Protein AF-A0A6I3U8X2-F1 (afdb_monomer)

Nearest PDB structures (foldseek):
  1tua-assembly1_A  TM=6.684E-01  e=6.904E-03  Aeropyrum pernix
  5wyk-assembly1_P1  TM=8.446E-01  e=7.373E-02  Saccharomyces cerevisiae S288C
  7wts-assembly1_x  TM=7.876E-01  e=9.842E-02  Homo sapiens
  7mqa-assembly1_SW  TM=8.238E-01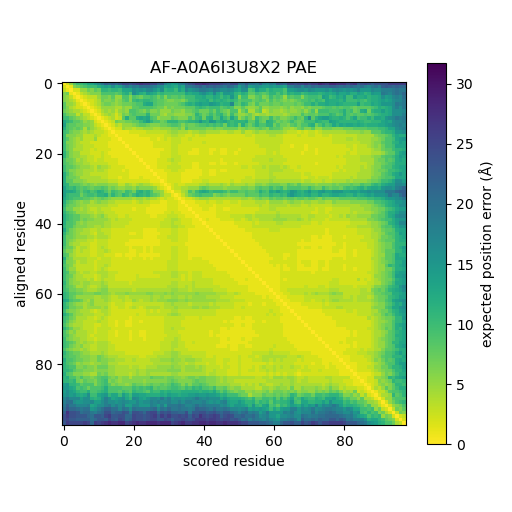  e=1.314E-01  Homo sapiens
  6rxz-assembly1_CP  TM=7.182E-01  e=6.200E-02  Thermochaetoides thermophila

Solvent-accessible surface area (backbone atoms only — not comparable to full-atom values): 5676 Å² total; per-residue (Å²): 137,59,73,60,56,58,52,48,64,26,33,79,93,43,51,47,46,51,51,51,23,68,75,46,62,36,48,74,49,79,48,90,91,45,76,47,71,47,60,53,72,68,38,37,49,46,52,50,51,38,55,52,56,54,47,52,41,44,77,71,73,45,85,67,50,71,69,57,54,54,48,37,52,54,25,40,80,67,78,39,47,81,52,54,61,53,55,56,53,56,50,53,60,56,62,77,73,114

Sequence (98 aa):
SHPDDLFHLFGSNERHLRLMEEELDVVIHARTEIVQVIGEESACEEARQVIQALMVLVNRGMTVGTPDVVTAISMVKNDEIDKFVALYEEEIIKDNTG

Foldseek 3Di:
DQLCLVCLCLDDPSVLVVVLCVLLVWHWDDDSPDIDIGDDPLSSVLSVLLSVLSSVCSVVVHGDDPVLSVVSSVCSVVVNNVVSNVVVVVVVVVVVVD

InterPro domains:
  IPR036612 K Homology domain, type 1 superfamily [SSF54791] (8-55)

pLDDT: mean 84.9, std 13.04, range [43.12, 97.0]

Radius of gyration: 13.4 Å; Cα contacts (8 Å, |Δi|>4): 102; chains: 1; bounding box: 26×27×41 Å

Secondary structure (DSSP, 8-state):
--HHHHHHHH-GGGHHHHHHHHHHT-EEEEETTEEEEES-HHHHHHHHHHHHHHHHHHHTTPPP-HHHHHHHHHHHHTT-HHHHHHHHHHHHHHHTT-

Organism: Streptococcus pneumoniae (NCBI:txid1313)

Mean predicted aligned error: 5.98 Å

Structure (mmCIF, N/CA/C/O backbone):
data_AF-A0A6I3U8X2-F1
#
_entry.id   AF-A0A6I3U8X2-F1
#
loop_
_atom_site.group_PDB
_atom_site.id
_atom_site.type_symbol
_atom_site.label_atom_id
_atom_site.label_alt_id
_atom_site.label_comp_id
_atom_site.label_asym_id
_atom_site.label_entity_id
_atom_site.label_seq_id
_atom_site.pdbx_PDB_ins_code
_atom_site.Cartn_x
_atom_site.Cartn_y
_atom_site.Cartn_z
_atom_site.occupancy
_atom_site.B_iso_or_equiv
_atom_site.auth_seq_id
_atom_site.auth_comp_id
_atom_site.auth_asym_id
_atom_site.auth_atom_id
_atom_site.pdbx_PDB_model_num
ATOM 1 N N . SER A 1 1 ? 0.764 -17.077 -9.978 1.00 51.81 1 SER A N 1
ATOM 2 C CA . SER A 1 1 ? 1.377 -16.473 -8.790 1.00 51.81 1 SER A CA 1
ATOM 3 C C . SER A 1 1 ? 2.771 -17.045 -8.674 1.00 51.81 1 SER A C 1
ATOM 5 O O . SER A 1 1 ? 2.902 -18.223 -8.357 1.00 51.81 1 SER A O 1
ATOM 7 N N . HIS A 1 2 ? 3.786 -16.295 -9.094 1.00 56.97 2 HIS A N 1
ATOM 8 C CA . HIS A 1 2 ? 5.181 -16.690 -8.915 1.00 56.97 2 HIS A CA 1
ATOM 9 C C . HIS A 1 2 ? 5.646 -16.193 -7.534 1.00 56.97 2 HIS A C 1
ATOM 11 O O . HIS A 1 2 ? 5.208 -15.123 -7.112 1.00 56.97 2 HIS A O 1
ATOM 17 N N . PRO A 1 3 ? 6.520 -16.918 -6.813 1.00 60.91 3 PRO A N 1
ATOM 18 C CA . PRO A 1 3 ? 7.038 -16.469 -5.515 1.00 60.91 3 PRO A CA 1
ATOM 19 C C . PRO A 1 3 ? 7.691 -15.076 -5.561 1.00 60.91 3 PRO A C 1
ATOM 21 O O . PRO A 1 3 ? 7.694 -14.360 -4.561 1.00 60.91 3 PRO A O 1
ATOM 24 N N . ASP A 1 4 ? 8.206 -14.687 -6.729 1.00 66.00 4 ASP A N 1
ATOM 25 C CA . ASP A 1 4 ? 8.879 -13.408 -6.955 1.00 66.00 4 ASP A CA 1
ATOM 26 C C . ASP A 1 4 ? 7.909 -12.212 -6.996 1.00 66.00 4 ASP A C 1
ATOM 28 O O . ASP A 1 4 ? 8.296 -11.101 -6.635 1.00 66.00 4 ASP A O 1
ATOM 32 N N . ASP A 1 5 ? 6.631 -12.420 -7.337 1.00 68.44 5 ASP A N 1
ATOM 33 C CA . ASP A 1 5 ? 5.636 -11.339 -7.447 1.00 68.44 5 ASP A CA 1
ATOM 34 C C . ASP A 1 5 ? 5.447 -10.616 -6.098 1.00 68.44 5 ASP A C 1
ATOM 36 O O . ASP A 1 5 ? 5.338 -9.390 -6.032 1.00 68.44 5 ASP A O 1
ATOM 40 N N . LEU A 1 6 ? 5.475 -11.376 -4.995 1.00 69.50 6 LEU A N 1
ATOM 41 C CA . LEU A 1 6 ? 5.386 -10.836 -3.634 1.00 69.50 6 LEU A CA 1
ATOM 42 C C . LEU A 1 6 ? 6.651 -10.059 -3.247 1.00 69.50 6 LEU A C 1
ATOM 44 O O . LEU A 1 6 ? 6.560 -9.031 -2.578 1.00 69.50 6 LEU A O 1
ATOM 48 N N . PHE A 1 7 ? 7.827 -10.507 -3.697 1.00 68.38 7 PHE A N 1
ATOM 49 C CA . PHE A 1 7 ? 9.082 -9.781 -3.487 1.00 68.38 7 PHE A CA 1
ATOM 50 C C . PHE A 1 7 ? 9.073 -8.421 -4.191 1.00 68.38 7 PHE A C 1
ATOM 52 O O . PHE A 1 7 ? 9.501 -7.422 -3.610 1.00 68.38 7 PHE A O 1
ATOM 59 N N . HIS A 1 8 ? 8.552 -8.369 -5.418 1.00 74.38 8 HIS A N 1
ATOM 60 C CA . HIS A 1 8 ? 8.414 -7.121 -6.166 1.00 74.38 8 HIS A CA 1
ATOM 61 C C . HIS A 1 8 ? 7.400 -6.166 -5.530 1.00 74.38 8 HIS A C 1
ATOM 63 O O . HIS A 1 8 ? 7.618 -4.956 -5.526 1.00 74.38 8 HIS A O 1
ATOM 69 N N . LEU A 1 9 ? 6.332 -6.703 -4.938 1.00 78.12 9 LEU A N 1
ATOM 70 C CA . LEU A 1 9 ? 5.305 -5.911 -4.272 1.00 78.12 9 LEU A CA 1
ATOM 71 C C . LEU A 1 9 ? 5.796 -5.287 -2.956 1.00 78.12 9 LEU A C 1
ATOM 73 O O . LEU A 1 9 ? 5.659 -4.080 -2.755 1.00 78.12 9 LEU A O 1
ATOM 77 N N . PHE A 1 10 ? 6.386 -6.084 -2.061 1.00 79.19 10 PHE A N 1
ATOM 78 C CA . PHE A 1 10 ? 6.773 -5.616 -0.720 1.00 79.19 10 PHE A CA 1
ATOM 79 C C . PHE A 1 10 ? 8.087 -4.828 -0.688 1.00 79.19 10 PHE A C 1
ATOM 81 O O . PHE A 1 10 ? 8.397 -4.166 0.311 1.00 79.19 10 PHE A O 1
ATOM 88 N N . GLY A 1 11 ? 8.821 -4.841 -1.800 1.00 74.75 11 GLY A N 1
ATOM 89 C CA . GLY A 1 11 ? 10.056 -4.098 -1.979 1.00 74.75 11 GLY A CA 1
ATOM 90 C C . GLY A 1 11 ? 11.225 -4.671 -1.177 1.00 74.75 11 GLY A C 1
ATOM 91 O O . GLY A 1 11 ? 11.083 -5.515 -0.288 1.00 74.75 11 GLY A O 1
ATOM 92 N N . SER A 1 12 ? 12.429 -4.188 -1.484 1.00 75.38 12 SER A N 1
ATOM 93 C CA . SER A 1 12 ? 13.646 -4.609 -0.787 1.00 75.38 12 SER A CA 1
ATOM 94 C C . SER A 1 12 ? 13.556 -4.324 0.714 1.00 75.38 12 SER A C 1
ATOM 96 O O . SER A 1 12 ? 13.226 -3.206 1.118 1.00 75.38 12 SER A O 1
ATOM 98 N N . ASN A 1 13 ? 13.912 -5.316 1.534 1.00 76.31 13 ASN A N 1
ATOM 99 C CA . ASN A 1 13 ? 13.837 -5.253 2.999 1.00 76.31 13 ASN A CA 1
ATOM 100 C C . ASN A 1 13 ? 12.442 -4.869 3.534 1.00 76.31 13 ASN A C 1
ATOM 102 O O . ASN A 1 13 ? 12.359 -4.193 4.558 1.00 76.31 13 ASN A O 1
ATOM 106 N N . GLU A 1 14 ? 11.368 -5.257 2.833 1.00 83.31 14 GLU A N 1
ATOM 107 C CA . GLU A 1 14 ? 9.974 -5.079 3.280 1.00 83.31 14 GLU A CA 1
ATOM 108 C C . GLU A 1 14 ? 9.552 -3.605 3.421 1.00 83.31 14 GLU A C 1
ATOM 110 O O . GLU A 1 14 ? 8.623 -3.277 4.160 1.00 83.31 14 GLU A O 1
ATOM 115 N N . ARG A 1 15 ? 10.230 -2.683 2.724 1.00 89.06 15 ARG A N 1
ATOM 116 C CA . ARG A 1 15 ? 9.962 -1.242 2.852 1.00 89.06 15 ARG A CA 1
ATOM 117 C C . ARG A 1 15 ? 8.521 -0.880 2.493 1.00 89.06 15 ARG A C 1
ATOM 119 O O . ARG A 1 15 ? 7.927 -0.061 3.185 1.00 89.06 15 ARG A O 1
ATOM 126 N N . HIS A 1 16 ? 7.979 -1.440 1.412 1.00 91.31 16 HIS A N 1
ATOM 127 C CA . HIS A 1 16 ? 6.612 -1.123 0.996 1.00 91.31 16 HIS A CA 1
ATOM 128 C C . HIS A 1 16 ? 5.595 -1.725 1.965 1.00 91.31 16 HIS A C 1
ATOM 130 O O . HIS A 1 16 ? 4.591 -1.087 2.255 1.00 91.31 16 HIS A O 1
ATOM 136 N N . LEU A 1 17 ? 5.882 -2.920 2.493 1.00 90.50 17 LEU A N 1
ATOM 137 C CA . LEU A 1 17 ? 5.048 -3.575 3.498 1.00 90.50 17 LEU A CA 1
ATOM 138 C C . LEU A 1 17 ? 4.922 -2.704 4.750 1.00 90.50 17 LEU A C 1
ATOM 140 O O . LEU A 1 17 ? 3.807 -2.362 5.124 1.00 90.50 17 LEU A O 1
ATOM 144 N N . ARG A 1 18 ? 6.048 -2.253 5.318 1.00 91.81 18 ARG A N 1
ATOM 145 C CA . ARG A 1 18 ? 6.034 -1.381 6.506 1.00 91.81 18 ARG A CA 1
ATOM 146 C C . ARG A 1 18 ? 5.317 -0.062 6.261 1.00 91.81 18 ARG A C 1
ATOM 148 O O . ARG A 1 18 ? 4.591 0.401 7.124 1.00 91.81 18 ARG A O 1
ATOM 155 N N . LEU A 1 19 ? 5.494 0.523 5.076 1.00 93.62 19 LEU A N 1
ATOM 156 C CA . LEU A 1 19 ? 4.798 1.755 4.715 1.00 93.62 19 LEU A CA 1
ATOM 157 C C .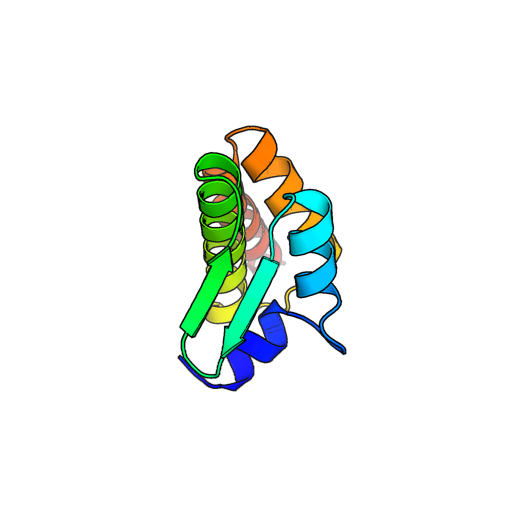 LEU A 1 19 ? 3.274 1.557 4.683 1.00 93.62 19 LEU A C 1
ATOM 159 O O . LEU A 1 19 ? 2.545 2.411 5.169 1.00 93.62 19 LEU A O 1
ATOM 163 N N . MET A 1 20 ? 2.795 0.439 4.130 1.00 94.50 20 MET A N 1
ATOM 164 C CA . MET A 1 20 ? 1.366 0.108 4.131 1.00 94.50 20 MET A CA 1
ATOM 165 C C . MET A 1 20 ? 0.840 -0.137 5.551 1.00 94.50 20 MET A C 1
ATOM 167 O O . MET A 1 20 ? -0.228 0.364 5.883 1.00 94.50 20 MET A O 1
ATOM 171 N N . GLU A 1 21 ? 1.589 -0.866 6.383 1.00 95.06 21 GLU A N 1
ATOM 172 C CA . GLU A 1 21 ? 1.236 -1.108 7.790 1.00 95.06 21 GLU A CA 1
ATOM 173 C C . GLU A 1 21 ? 1.116 0.197 8.591 1.00 95.06 21 GLU A C 1
ATOM 175 O O . GLU A 1 21 ? 0.118 0.410 9.276 1.00 95.06 21 GLU A O 1
ATOM 180 N N . GLU A 1 22 ? 2.105 1.088 8.468 1.00 95.38 22 GLU A N 1
ATOM 181 C CA . GLU A 1 22 ? 2.145 2.373 9.176 1.00 95.38 22 GLU A CA 1
ATOM 182 C C . GLU A 1 22 ? 1.028 3.323 8.724 1.00 95.38 22 GLU A C 1
ATOM 184 O O . GLU A 1 22 ? 0.391 3.971 9.551 1.00 95.38 22 GLU A O 1
ATOM 189 N N . GLU A 1 23 ? 0.776 3.416 7.417 1.00 95.94 23 GLU A N 1
ATOM 190 C CA . GLU A 1 23 ? -0.177 4.385 6.875 1.00 95.94 23 GLU A CA 1
ATOM 191 C C . GLU A 1 23 ? -1.639 3.960 7.007 1.00 95.94 23 GLU A C 1
ATOM 193 O O . GLU A 1 23 ? -2.510 4.833 7.062 1.00 95.94 23 GLU A O 1
ATOM 198 N N . LEU A 1 24 ? -1.916 2.656 6.996 1.00 95.69 24 LEU A N 1
ATOM 199 C CA . LEU A 1 24 ? -3.274 2.109 7.055 1.00 95.69 24 LEU A CA 1
ATOM 200 C C . LEU A 1 24 ? -3.640 1.592 8.452 1.00 95.69 24 LEU A C 1
ATOM 202 O O . LEU A 1 24 ? -4.760 1.138 8.641 1.00 95.69 24 LEU A O 1
ATOM 206 N N . ASP A 1 25 ? -2.725 1.668 9.423 1.00 95.81 25 ASP A N 1
ATOM 207 C CA . ASP A 1 25 ? -2.916 1.164 10.792 1.00 95.81 25 ASP A CA 1
ATOM 208 C C . ASP A 1 25 ? -3.300 -0.332 10.823 1.00 95.81 25 ASP A C 1
ATOM 210 O O . ASP A 1 25 ? -4.253 -0.767 11.476 1.00 95.81 25 ASP A O 1
ATOM 214 N N . VAL A 1 26 ? -2.548 -1.143 10.070 1.00 96.69 26 VAL A N 1
ATOM 215 C CA . VAL A 1 26 ? -2.735 -2.601 9.966 1.00 96.69 26 VAL A CA 1
ATOM 216 C C . VAL A 1 26 ? -1.425 -3.352 10.174 1.00 96.69 26 VAL A C 1
ATOM 218 O O . VAL A 1 26 ? -0.337 -2.806 10.038 1.00 96.69 26 VAL A O 1
ATOM 221 N N . VAL A 1 27 ? -1.530 -4.652 10.443 1.00 95.50 27 VAL A N 1
ATOM 222 C CA . VAL A 1 27 ? -0.406 -5.595 10.417 1.00 95.50 27 VAL A CA 1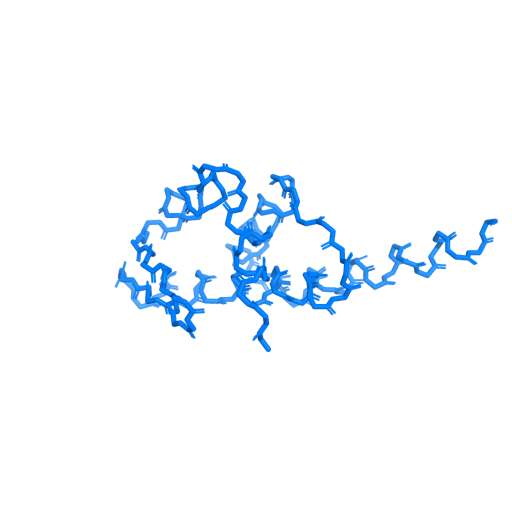
ATOM 223 C C . VAL A 1 27 ? -0.582 -6.548 9.241 1.00 95.50 27 VAL A C 1
ATOM 225 O O . VAL A 1 27 ? -1.649 -7.146 9.073 1.00 95.50 27 VAL A O 1
ATOM 228 N N . ILE A 1 28 ? 0.465 -6.722 8.436 1.00 91.75 28 ILE A N 1
ATOM 229 C CA . ILE A 1 28 ? 0.461 -7.529 7.218 1.00 91.75 28 ILE A CA 1
ATOM 230 C C . ILE A 1 28 ? 1.467 -8.672 7.362 1.00 91.75 28 ILE A C 1
ATOM 232 O O . ILE A 1 28 ? 2.681 -8.491 7.350 1.00 91.75 28 ILE A O 1
ATOM 236 N N . HIS A 1 29 ? 0.966 -9.904 7.405 1.00 89.94 29 HIS A N 1
ATOM 237 C CA . HIS A 1 29 ? 1.798 -11.096 7.291 1.00 89.94 29 HIS A CA 1
ATOM 238 C C . HIS A 1 29 ? 1.765 -11.632 5.863 1.00 89.94 29 HIS A C 1
ATOM 240 O O . HIS A 1 29 ? 0.804 -12.283 5.446 1.00 89.94 29 HIS A O 1
ATOM 246 N N . ALA A 1 30 ? 2.853 -11.417 5.132 1.00 82.62 30 ALA A N 1
ATOM 247 C CA . ALA A 1 30 ? 3.067 -12.015 3.825 1.00 82.62 30 ALA A CA 1
ATOM 248 C C . ALA A 1 30 ? 3.738 -13.391 3.957 1.00 82.62 30 ALA A C 1
ATOM 250 O O . ALA A 1 30 ? 4.896 -13.509 4.358 1.00 82.62 30 ALA A O 1
ATOM 251 N N . ARG A 1 31 ? 3.008 -14.454 3.616 1.00 80.81 31 ARG A N 1
ATOM 252 C CA . ARG A 1 31 ? 3.542 -15.809 3.415 1.00 80.81 31 ARG A CA 1
ATOM 253 C C . ARG A 1 31 ? 3.492 -16.149 1.929 1.00 80.81 31 ARG A C 1
ATOM 255 O O . ARG A 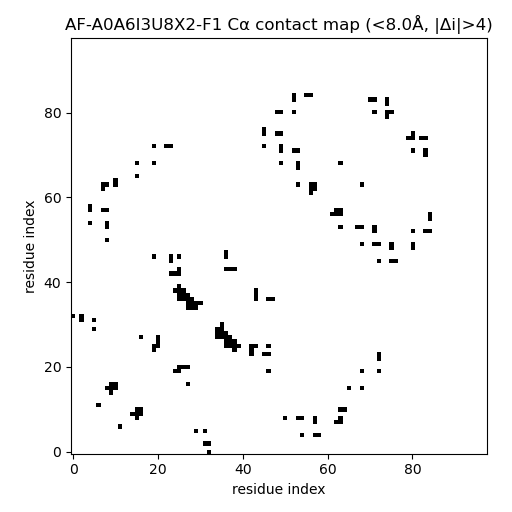1 31 ? 2.782 -15.498 1.174 1.00 80.81 31 ARG A O 1
ATOM 262 N N . THR A 1 32 ? 4.209 -17.198 1.531 1.00 72.94 32 THR A N 1
ATOM 263 C CA . THR A 1 32 ? 4.495 -17.583 0.136 1.00 72.94 32 THR A CA 1
ATOM 264 C C . THR A 1 32 ? 3.325 -17.447 -0.841 1.00 72.94 32 THR A C 1
ATOM 266 O O . THR A 1 32 ? 3.534 -17.056 -1.980 1.00 72.94 32 THR A O 1
ATOM 269 N N . GLU A 1 33 ? 2.101 -17.754 -0.414 1.00 75.69 33 GLU A N 1
ATOM 270 C CA . GLU A 1 33 ? 0.906 -17.658 -1.264 1.00 75.69 33 GLU A CA 1
ATOM 271 C C . GLU A 1 33 ? -0.254 -16.907 -0.596 1.00 75.69 33 GLU A C 1
ATOM 273 O O . GLU A 1 33 ? -1.325 -16.773 -1.183 1.00 75.69 33 GLU A O 1
ATOM 278 N N . ILE A 1 34 ? -0.074 -16.446 0.645 1.00 81.75 34 ILE A N 1
ATOM 279 C CA . ILE A 1 34 ? -1.159 -15.893 1.458 1.00 81.75 34 ILE A CA 1
ATOM 280 C C . ILE A 1 34 ? -0.679 -14.607 2.112 1.00 81.75 34 ILE A C 1
ATOM 282 O O . ILE A 1 34 ? 0.301 -14.612 2.856 1.00 81.75 34 ILE A O 1
ATOM 286 N N . VAL A 1 35 ? -1.422 -13.528 1.881 1.00 87.00 35 VAL A N 1
ATOM 287 C CA . VAL A 1 35 ? -1.272 -12.264 2.601 1.00 87.00 35 VAL A CA 1
ATOM 288 C C . VAL A 1 35 ? -2.392 -12.178 3.627 1.00 87.00 35 VAL A C 1
ATOM 290 O O . VAL A 1 35 ? -3.569 -12.204 3.274 1.00 87.00 35 VAL A O 1
ATOM 293 N N . GLN A 1 36 ? -2.025 -12.125 4.902 1.00 91.06 36 GLN A N 1
ATOM 294 C CA . GLN A 1 36 ? -2.959 -11.934 6.002 1.00 91.06 36 GLN A CA 1
ATOM 295 C C . GLN A 1 36 ? -2.866 -10.487 6.480 1.00 91.06 36 GLN A C 1
ATOM 297 O O . GLN A 1 36 ? -1.781 -10.043 6.840 1.00 91.06 36 GLN A O 1
ATOM 302 N N . VAL A 1 37 ? -3.999 -9.789 6.516 1.00 94.62 37 VAL A N 1
ATOM 303 C CA . VAL A 1 37 ? -4.115 -8.424 7.044 1.00 94.62 37 VAL A CA 1
ATOM 304 C C . VAL A 1 37 ? -4.891 -8.475 8.357 1.00 94.62 37 VAL A C 1
ATOM 306 O O . VAL A 1 37 ? -5.887 -9.194 8.459 1.00 94.62 37 VAL A O 1
ATOM 309 N N . ILE A 1 38 ? -4.397 -7.778 9.375 1.00 95.81 38 ILE A N 1
ATOM 310 C CA . ILE A 1 38 ? -4.962 -7.751 10.724 1.00 95.81 38 ILE A CA 1
ATOM 311 C C . ILE A 1 38 ? -5.098 -6.291 11.151 1.00 95.81 38 ILE A C 1
ATOM 313 O O . ILE A 1 38 ? -4.109 -5.566 11.179 1.00 95.81 38 ILE A O 1
ATOM 317 N N . GLY A 1 39 ? -6.307 -5.879 11.517 1.00 95.69 39 GLY A N 1
ATOM 318 C CA . GLY A 1 39 ? -6.627 -4.505 11.890 1.00 95.69 39 GLY A CA 1
ATOM 319 C C . GLY A 1 39 ? -8.136 -4.313 12.023 1.00 95.69 39 GLY A C 1
ATOM 320 O O . GLY A 1 39 ? -8.880 -5.287 12.170 1.00 95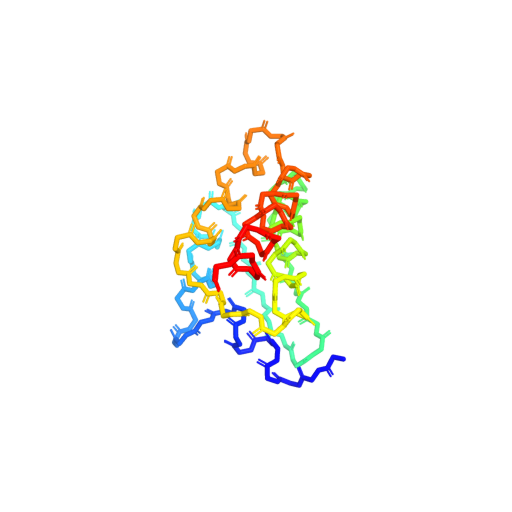.69 39 GLY A O 1
ATOM 321 N N . GLU A 1 40 ? -8.582 -3.061 11.969 1.00 97.00 40 GLU A N 1
ATOM 322 C CA . GLU A 1 40 ? -10.006 -2.732 11.857 1.00 97.00 40 GLU A CA 1
ATOM 323 C C . GLU A 1 40 ? -10.556 -3.146 10.480 1.00 97.00 40 GLU A C 1
ATOM 325 O O . GLU A 1 40 ? -9.799 -3.273 9.520 1.00 97.00 40 GLU A O 1
ATOM 330 N N . GLU A 1 41 ? -11.862 -3.396 10.375 1.00 95.56 41 GLU A N 1
ATOM 331 C CA . GLU A 1 41 ? -12.473 -3.917 9.145 1.00 95.56 41 GLU A CA 1
ATOM 332 C C . GLU A 1 41 ? -12.280 -2.962 7.960 1.00 95.56 41 GLU A C 1
ATOM 334 O O . GLU A 1 41 ? -11.880 -3.411 6.885 1.00 95.56 41 GLU A O 1
ATOM 339 N N . SER A 1 42 ? -12.483 -1.656 8.171 1.00 94.81 42 SER A N 1
ATOM 340 C CA . SER A 1 42 ? -12.275 -0.641 7.130 1.00 94.81 42 SER A CA 1
ATOM 341 C C . SER A 1 42 ? -10.811 -0.566 6.681 1.00 94.81 42 SER A C 1
ATOM 343 O O . SER A 1 42 ? -10.520 -0.699 5.495 1.00 94.81 42 SER A O 1
ATOM 345 N N . ALA A 1 43 ? -9.880 -0.487 7.632 1.00 96.12 43 ALA A N 1
ATOM 346 C CA . ALA A 1 43 ? -8.441 -0.479 7.384 1.00 96.12 43 ALA A CA 1
ATOM 347 C C . ALA A 1 43 ? -7.952 -1.744 6.649 1.00 96.12 43 ALA A C 1
ATOM 349 O O . ALA A 1 43 ? -7.115 -1.682 5.745 1.00 96.12 43 ALA A O 1
ATOM 350 N N . CYS A 1 44 ? -8.499 -2.913 7.001 1.00 96.25 44 CYS A N 1
ATOM 351 C CA . CYS A 1 44 ? -8.193 -4.165 6.312 1.00 96.25 44 CYS A CA 1
ATOM 352 C C . CYS A 1 44 ? -8.677 -4.151 4.859 1.00 96.25 44 CYS A C 1
ATOM 354 O O . CYS A 1 44 ? -7.982 -4.675 3.985 1.00 96.25 44 CYS A O 1
ATOM 356 N N . GLU A 1 45 ? -9.848 -3.570 4.597 1.00 95.75 45 GLU A N 1
ATOM 357 C CA . GLU A 1 45 ? -10.382 -3.431 3.244 1.00 95.75 45 GLU A CA 1
ATOM 358 C C . GLU A 1 45 ? -9.537 -2.461 2.408 1.00 95.75 45 GLU A C 1
ATOM 360 O O . GLU A 1 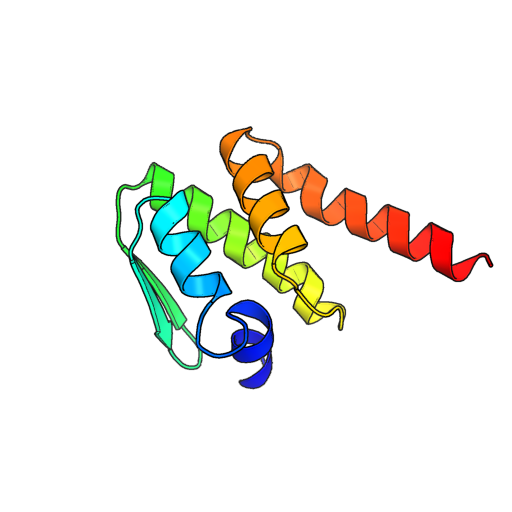45 ? -9.153 -2.806 1.289 1.00 95.75 45 GLU A O 1
ATOM 365 N N . GLU A 1 46 ? -9.136 -1.321 2.975 1.00 96.69 46 GLU A N 1
ATOM 366 C CA . GLU A 1 46 ? -8.228 -0.372 2.319 1.00 96.69 46 GLU A CA 1
ATOM 367 C C . GLU A 1 46 ? -6.888 -1.034 1.956 1.00 96.69 46 GLU A C 1
ATOM 369 O O . GLU A 1 46 ? -6.430 -0.977 0.810 1.00 96.69 46 GLU A O 1
ATOM 374 N N . ALA A 1 47 ? -6.275 -1.752 2.901 1.00 96.31 47 ALA A N 1
ATOM 375 C CA . ALA A 1 47 ? -5.033 -2.484 2.662 1.00 96.31 47 ALA A CA 1
ATOM 376 C C . ALA A 1 47 ? -5.195 -3.563 1.586 1.00 96.31 47 ALA A C 1
ATOM 378 O O . ALA A 1 47 ? -4.329 -3.719 0.717 1.00 96.31 47 ALA A O 1
ATOM 379 N N . ARG A 1 48 ? -6.322 -4.286 1.594 1.00 94.62 48 ARG A N 1
ATOM 380 C CA . ARG A 1 48 ? -6.653 -5.279 0.567 1.00 94.62 48 ARG A CA 1
ATOM 381 C C . ARG A 1 48 ? -6.729 -4.634 -0.817 1.00 94.62 48 ARG A C 1
ATOM 383 O O . ARG A 1 48 ? -6.178 -5.192 -1.768 1.00 94.62 48 ARG A O 1
ATOM 390 N N . GLN A 1 49 ? -7.387 -3.483 -0.937 1.00 95.50 49 GLN A N 1
ATOM 391 C CA . GLN A 1 49 ? -7.513 -2.748 -2.196 1.00 95.50 49 GLN A CA 1
ATOM 392 C C . GLN A 1 49 ? -6.154 -2.242 -2.698 1.00 95.50 49 GLN A C 1
ATOM 394 O O . GLN A 1 49 ? -5.834 -2.440 -3.871 1.00 95.50 49 GLN A O 1
ATOM 399 N N . VAL A 1 50 ? -5.316 -1.682 -1.818 1.00 95.31 50 VAL A N 1
ATOM 400 C CA . VAL A 1 50 ? -3.951 -1.236 -2.160 1.00 95.31 50 VAL A CA 1
ATOM 401 C C . VAL A 1 50 ? -3.100 -2.399 -2.669 1.00 95.31 50 VAL A C 1
ATOM 403 O O . VAL A 1 50 ? -2.509 -2.310 -3.747 1.00 95.31 50 VAL A O 1
ATOM 406 N N . ILE A 1 51 ? -3.077 -3.521 -1.942 1.00 92.75 51 ILE A N 1
ATOM 407 C CA . ILE A 1 51 ? -2.336 -4.726 -2.341 1.00 92.75 51 ILE A CA 1
ATOM 408 C C . ILE A 1 51 ? -2.805 -5.215 -3.716 1.00 92.75 51 ILE A C 1
ATOM 410 O O . ILE A 1 51 ? -1.976 -5.512 -4.578 1.00 92.75 51 ILE A O 1
ATOM 414 N N . GLN A 1 52 ? -4.119 -5.268 -3.956 1.00 92.06 52 GLN A N 1
ATOM 415 C CA . GLN A 1 52 ? -4.663 -5.699 -5.246 1.00 92.06 52 GLN A CA 1
ATOM 416 C C . GLN A 1 52 ? -4.288 -4.757 -6.390 1.00 92.06 52 GLN A C 1
ATOM 418 O O . GLN A 1 52 ? -3.873 -5.233 -7.447 1.00 92.06 52 GLN A O 1
ATOM 423 N N . ALA A 1 53 ? -4.385 -3.444 -6.185 1.00 92.44 53 ALA A N 1
ATOM 424 C CA . ALA A 1 53 ? -4.039 -2.449 -7.194 1.00 92.44 53 ALA A CA 1
ATOM 425 C C . ALA A 1 53 ? -2.556 -2.541 -7.595 1.00 92.44 53 ALA A C 1
ATOM 427 O O . ALA A 1 53 ? -2.223 -2.576 -8.780 1.00 92.44 53 ALA A O 1
ATOM 428 N N . LEU A 1 54 ? -1.660 -2.677 -6.617 1.00 91.94 54 LEU A N 1
ATOM 429 C CA . LEU A 1 54 ? -0.228 -2.836 -6.869 1.00 91.94 54 LEU A CA 1
ATOM 430 C C . LEU A 1 54 ? 0.106 -4.195 -7.511 1.00 91.94 54 LEU A C 1
ATOM 432 O O . LEU A 1 54 ? 0.954 -4.262 -8.402 1.00 91.94 54 LEU A O 1
ATOM 436 N N . MET A 1 55 ? -0.595 -5.275 -7.139 1.00 89.12 55 MET A N 1
ATOM 437 C CA . MET A 1 55 ? -0.458 -6.577 -7.807 1.00 89.12 55 MET A CA 1
ATOM 438 C C . MET A 1 55 ? -0.811 -6.509 -9.295 1.00 89.12 55 MET A C 1
ATOM 440 O O . MET A 1 55 ? -0.211 -7.232 -10.089 1.00 89.12 55 MET A O 1
ATOM 444 N N . VAL A 1 56 ? -1.758 -5.657 -9.706 1.00 89.75 56 VAL A N 1
ATOM 445 C CA . VAL A 1 56 ? -2.056 -5.453 -11.134 1.00 89.75 56 VAL A CA 1
ATOM 446 C C . VAL A 1 56 ? -0.829 -4.916 -11.873 1.00 89.75 56 VAL A C 1
ATOM 448 O O . VAL A 1 56 ? -0.544 -5.390 -12.973 1.00 89.75 56 VAL A O 1
ATOM 451 N N . LEU A 1 57 ? -0.073 -3.989 -11.275 1.00 88.69 57 LEU A N 1
ATOM 452 C CA . LEU A 1 57 ? 1.153 -3.465 -11.882 1.00 88.69 57 LEU A CA 1
ATOM 453 C C . LEU A 1 57 ? 2.230 -4.553 -12.010 1.00 88.69 57 LEU A C 1
ATOM 455 O O . LEU A 1 57 ? 2.786 -4.742 -13.094 1.00 88.69 57 LEU A O 1
ATOM 459 N N . VAL A 1 58 ? 2.460 -5.325 -10.942 1.00 87.31 58 VAL A N 1
ATOM 460 C CA . VAL A 1 58 ? 3.433 -6.435 -10.936 1.00 87.31 58 VAL A CA 1
ATOM 461 C C . VAL A 1 58 ? 3.069 -7.498 -11.977 1.00 87.31 58 VAL A C 1
ATOM 463 O O . VAL A 1 58 ? 3.917 -7.903 -12.767 1.00 87.31 58 VAL A O 1
ATOM 466 N N . ASN A 1 59 ? 1.793 -7.893 -12.060 1.00 85.62 59 ASN A N 1
ATOM 467 C CA . ASN A 1 59 ? 1.306 -8.869 -13.045 1.00 85.62 59 ASN A CA 1
ATOM 468 C C . ASN A 1 59 ? 1.462 -8.392 -14.499 1.00 85.62 59 ASN A C 1
ATOM 470 O O . ASN A 1 59 ? 1.480 -9.208 -15.420 1.00 85.62 59 ASN A O 1
ATOM 474 N N . ARG A 1 60 ? 1.567 -7.078 -14.717 1.00 85.19 60 ARG A N 1
ATOM 475 C CA . ARG A 1 60 ? 1.854 -6.471 -16.025 1.00 85.19 60 ARG A CA 1
ATOM 476 C C . ARG A 1 60 ? 3.353 -6.369 -16.320 1.00 85.19 60 ARG A C 1
ATOM 478 O O . ARG A 1 60 ? 3.724 -5.850 -17.367 1.00 85.19 60 ARG A O 1
ATOM 485 N N . GLY A 1 61 ? 4.209 -6.862 -15.426 1.00 83.00 61 GLY A N 1
ATOM 486 C CA . GLY A 1 61 ? 5.663 -6.784 -15.548 1.00 83.00 61 GLY A CA 1
ATOM 487 C C . GLY A 1 61 ? 6.237 -5.408 -15.210 1.00 83.00 61 GLY A C 1
ATOM 488 O O . GLY A 1 61 ? 7.401 -5.150 -15.512 1.00 83.00 61 GLY A O 1
ATOM 489 N N . MET A 1 62 ? 5.447 -4.517 -14.600 1.00 85.69 62 MET A N 1
ATOM 490 C CA . MET A 1 62 ? 5.933 -3.217 -14.143 1.00 85.69 62 MET A CA 1
ATOM 491 C C . MET A 1 62 ? 6.610 -3.350 -12.781 1.00 85.69 62 MET A C 1
ATOM 493 O O . MET A 1 62 ? 6.225 -4.165 -11.942 1.00 85.69 62 MET A O 1
ATOM 497 N N . THR A 1 63 ? 7.633 -2.528 -12.555 1.00 84.75 63 THR A N 1
ATOM 498 C CA . THR A 1 63 ? 8.296 -2.461 -11.251 1.00 84.75 63 THR A CA 1
ATOM 499 C C . THR A 1 63 ? 7.533 -1.499 -10.357 1.00 84.75 63 THR A C 1
ATOM 501 O O . THR A 1 63 ? 7.375 -0.340 -10.721 1.00 84.75 63 THR A O 1
ATOM 504 N N . VAL A 1 64 ? 7.104 -1.971 -9.187 1.00 89.25 64 VAL A N 1
ATOM 505 C CA . VAL A 1 64 ? 6.496 -1.124 -8.156 1.00 89.25 64 VAL A CA 1
ATOM 506 C C . VAL A 1 64 ? 7.599 -0.431 -7.359 1.00 89.25 64 VAL A C 1
ATOM 508 O O . VAL A 1 64 ? 8.500 -1.081 -6.824 1.00 89.25 64 VAL A O 1
ATOM 511 N N . GLY A 1 65 ? 7.529 0.892 -7.266 1.00 90.56 65 GLY A N 1
ATOM 512 C CA . GLY A 1 65 ? 8.371 1.730 -6.424 1.00 90.56 65 GLY A CA 1
ATOM 513 C C . GLY A 1 65 ? 7.588 2.419 -5.306 1.00 90.56 65 GLY A C 1
ATOM 514 O O . GLY A 1 65 ? 6.360 2.417 -5.265 1.00 90.56 65 GLY A O 1
ATOM 515 N N . THR A 1 66 ? 8.314 3.080 -4.400 1.00 91.06 66 THR A N 1
ATOM 516 C CA . THR A 1 66 ? 7.716 3.846 -3.295 1.00 91.06 66 THR A CA 1
ATOM 517 C C . THR A 1 66 ? 6.643 4.856 -3.742 1.00 91.06 66 THR A C 1
ATOM 519 O O . THR A 1 66 ? 5.622 4.932 -3.060 1.00 91.06 66 THR A O 1
ATOM 522 N N . PRO A 1 67 ? 6.807 5.626 -4.844 1.00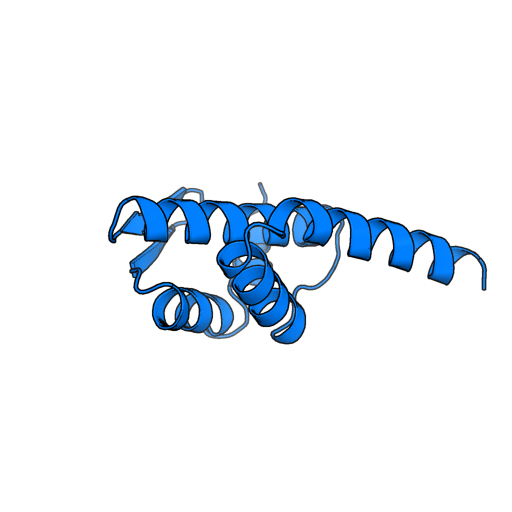 91.69 67 PRO A N 1
ATOM 523 C CA . PRO A 1 67 ? 5.776 6.568 -5.287 1.00 91.69 67 PRO A CA 1
ATOM 524 C C . PRO A 1 67 ? 4.442 5.892 -5.621 1.00 91.69 67 PRO A C 1
ATOM 526 O O . PRO A 1 67 ? 3.392 6.441 -5.294 1.00 91.69 67 PRO A O 1
ATOM 529 N N . ASP A 1 68 ? 4.479 4.694 -6.206 1.00 92.69 68 ASP A N 1
ATOM 530 C CA . ASP A 1 68 ? 3.280 3.934 -6.570 1.00 92.69 68 ASP A CA 1
ATOM 531 C C . ASP A 1 68 ? 2.523 3.499 -5.309 1.00 92.69 68 ASP A C 1
ATOM 533 O O . ASP A 1 68 ? 1.306 3.645 -5.229 1.00 92.69 68 ASP A O 1
ATOM 537 N N . VAL A 1 69 ? 3.253 3.045 -4.283 1.00 94.00 69 VAL A N 1
ATOM 538 C CA . VAL A 1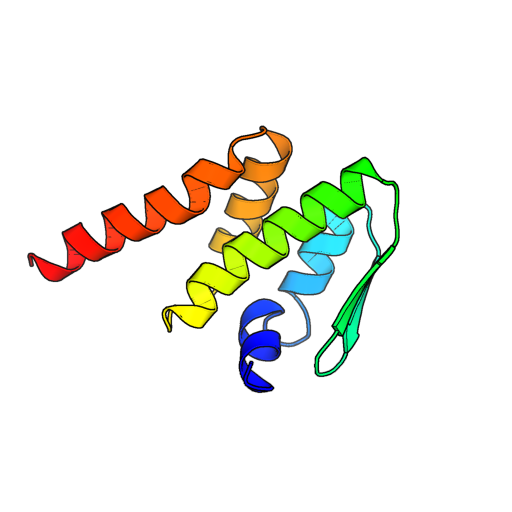 69 ? 2.687 2.653 -2.981 1.00 94.00 69 VAL A CA 1
ATOM 539 C C . VAL A 1 69 ? 2.042 3.849 -2.282 1.00 94.00 69 VAL A C 1
ATOM 541 O O . VAL A 1 69 ? 0.897 3.762 -1.848 1.00 94.00 69 VAL A O 1
ATOM 544 N N . VAL A 1 70 ? 2.741 4.988 -2.218 1.00 94.75 70 VAL A N 1
ATOM 545 C CA . VAL A 1 70 ? 2.204 6.231 -1.631 1.00 94.75 70 VAL A CA 1
ATOM 546 C C . VAL A 1 70 ? 0.954 6.693 -2.381 1.00 94.75 70 VAL A C 1
ATOM 548 O O . VAL A 1 70 ? -0.022 7.116 -1.765 1.00 94.75 70 VAL A O 1
ATOM 551 N N . THR A 1 71 ? 0.966 6.589 -3.710 1.00 94.69 71 THR A N 1
ATOM 552 C CA . THR A 1 71 ? -0.160 6.999 -4.554 1.00 94.69 71 THR A CA 1
ATOM 553 C C . THR A 1 71 ? -1.361 6.078 -4.350 1.00 94.69 71 THR A C 1
ATOM 555 O O . THR A 1 71 ? -2.465 6.577 -4.154 1.00 94.69 71 THR A O 1
ATOM 558 N N . ALA A 1 72 ? -1.156 4.759 -4.312 1.00 95.31 72 ALA A N 1
ATOM 559 C CA . ALA A 1 72 ? -2.213 3.788 -4.039 1.00 95.31 72 ALA A CA 1
ATOM 560 C C . ALA A 1 72 ? -2.846 4.003 -2.653 1.00 95.31 72 ALA A C 1
ATOM 562 O O . ALA A 1 72 ? -4.069 4.042 -2.544 1.00 95.31 72 ALA A O 1
ATOM 563 N N . ILE A 1 73 ? -2.032 4.218 -1.611 1.00 96.00 73 ILE A N 1
ATOM 564 C CA . ILE A 1 73 ? -2.513 4.528 -0.252 1.00 96.00 73 ILE A CA 1
ATOM 565 C C . ILE A 1 73 ? -3.313 5.837 -0.242 1.00 96.00 73 ILE A C 1
ATOM 567 O O . ILE A 1 73 ? -4.394 5.908 0.333 1.00 96.00 73 ILE A O 1
ATOM 571 N N . SER A 1 74 ? -2.808 6.885 -0.892 1.00 96.19 74 SER A N 1
ATOM 572 C CA . SER A 1 74 ? -3.529 8.156 -0.980 1.00 96.19 74 SER A CA 1
ATOM 573 C C . SER A 1 74 ? -4.870 7.988 -1.699 1.00 96.19 74 SER A C 1
ATOM 575 O O . SER A 1 74 ? -5.887 8.502 -1.245 1.00 96.19 74 SER A O 1
ATOM 577 N N . MET A 1 75 ? -4.906 7.237 -2.802 1.00 95.81 75 MET A N 1
ATOM 578 C CA . MET A 1 75 ? -6.133 7.020 -3.568 1.00 95.81 75 MET A CA 1
ATOM 579 C C . MET A 1 75 ? -7.151 6.166 -2.818 1.00 95.81 75 MET A C 1
ATOM 581 O O . MET A 1 75 ? -8.331 6.490 -2.880 1.00 95.81 75 MET A O 1
ATOM 585 N N . VAL A 1 76 ? -6.735 5.128 -2.083 1.00 96.31 76 VAL A N 1
ATOM 586 C CA . VAL A 1 76 ? -7.683 4.324 -1.296 1.00 96.31 76 VAL A CA 1
ATOM 587 C C . VAL A 1 76 ? -8.332 5.151 -0.187 1.00 96.31 76 VAL A C 1
ATOM 589 O O . VAL A 1 76 ? -9.550 5.138 -0.065 1.00 96.31 76 VAL A O 1
ATOM 592 N N . LYS A 1 77 ? -7.548 5.992 0.506 1.00 94.12 77 LYS A N 1
ATOM 593 C CA . LYS A 1 77 ? -8.040 6.916 1.544 1.00 94.12 77 LYS A CA 1
ATOM 594 C C . LYS A 1 77 ? -9.014 7.979 1.013 1.00 94.12 77 LYS A C 1
ATOM 596 O O . LYS A 1 77 ? -9.700 8.624 1.799 1.00 94.12 77 LYS A O 1
ATOM 601 N N . ASN A 1 78 ? -9.037 8.204 -0.302 1.00 95.38 78 ASN A N 1
ATOM 602 C CA . ASN A 1 78 ? -9.932 9.151 -0.970 1.00 95.38 78 ASN A CA 1
ATOM 603 C C . ASN A 1 78 ? -11.076 8.460 -1.743 1.00 95.38 78 ASN A C 1
ATOM 605 O O . ASN A 1 78 ? -11.780 9.141 -2.486 1.00 95.38 78 ASN A O 1
ATOM 609 N N . ASP A 1 79 ? -11.251 7.137 -1.614 1.00 93.56 79 ASP A N 1
ATOM 610 C CA . ASP A 1 79 ? -12.207 6.336 -2.400 1.00 93.56 79 ASP A CA 1
ATOM 611 C C . ASP A 1 79 ? -11.966 6.401 -3.928 1.00 93.56 79 ASP A C 1
ATOM 613 O O . ASP A 1 79 ? -12.879 6.282 -4.747 1.00 93.56 79 ASP A O 1
ATOM 617 N N . GLU A 1 80 ? -10.712 6.595 -4.345 1.00 95.19 80 GLU A N 1
ATOM 618 C CA . GLU A 1 80 ? -10.306 6.766 -5.747 1.00 95.19 80 GLU A CA 1
ATOM 619 C C . GLU A 1 80 ? -9.446 5.613 -6.286 1.00 95.19 80 GLU A C 1
ATOM 621 O O . GLU A 1 80 ? -8.878 5.726 -7.374 1.00 95.19 80 GLU A O 1
ATOM 626 N N . ILE A 1 81 ? -9.340 4.494 -5.563 1.00 93.44 81 ILE A N 1
ATOM 627 C CA . ILE A 1 81 ? -8.434 3.389 -5.923 1.00 93.44 81 ILE A CA 1
ATOM 628 C C . ILE A 1 81 ? -8.724 2.785 -7.307 1.00 93.44 81 ILE A C 1
ATOM 630 O O . ILE A 1 81 ? -7.800 2.372 -8.003 1.00 93.44 81 ILE A O 1
ATOM 634 N N . ASP A 1 82 ? -9.976 2.819 -7.769 1.00 89.56 82 ASP A N 1
ATOM 635 C CA . ASP A 1 82 ? -10.354 2.360 -9.113 1.00 89.56 82 ASP A CA 1
ATOM 636 C C . ASP A 1 82 ? -9.669 3.169 -10.228 1.00 89.56 82 ASP A C 1
ATOM 638 O O . ASP A 1 82 ? -9.409 2.657 -11.319 1.00 89.56 82 ASP A O 1
ATOM 642 N N . LYS A 1 83 ? -9.327 4.436 -9.955 1.00 89.88 83 LYS A N 1
ATOM 643 C CA . LYS A 1 83 ? -8.610 5.302 -10.899 1.00 89.88 83 LYS A CA 1
ATOM 644 C C . LYS A 1 83 ? -7.129 4.952 -10.983 1.00 89.88 83 LYS A C 1
ATOM 646 O O . LYS A 1 83 ? -6.508 5.249 -11.999 1.00 89.88 83 LYS A O 1
ATOM 651 N N . PHE A 1 84 ? -6.569 4.307 -9.957 1.00 90.12 84 PHE A N 1
ATOM 652 C CA . PHE A 1 84 ? -5.148 3.975 -9.899 1.00 90.12 84 PHE A CA 1
ATOM 653 C C . PHE A 1 84 ? -4.728 3.139 -11.109 1.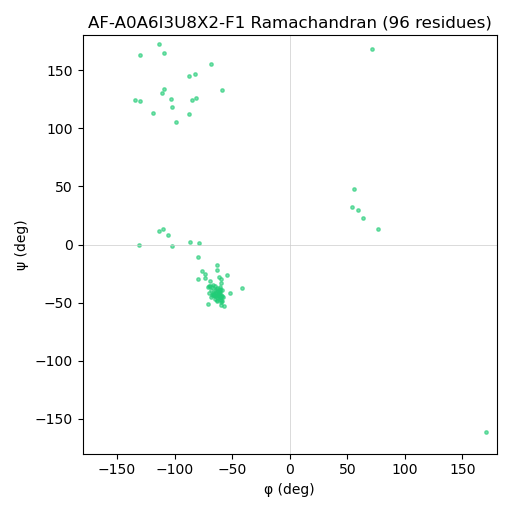00 90.12 84 PHE A C 1
ATOM 655 O O . PHE A 1 84 ? -3.836 3.535 -11.846 1.00 90.12 84 PHE A O 1
ATOM 662 N N . VAL A 1 85 ? -5.419 2.028 -11.387 1.00 81.56 85 VAL A N 1
ATOM 663 C CA . VAL A 1 85 ? -5.071 1.153 -12.523 1.00 81.56 85 VAL A CA 1
ATOM 664 C C . VAL A 1 85 ? -5.246 1.873 -13.865 1.00 81.56 85 VAL A C 1
ATOM 666 O O . VAL A 1 85 ? -4.409 1.707 -14.753 1.00 81.56 85 VAL A O 1
ATOM 669 N N . ALA A 1 86 ? -6.288 2.698 -14.001 1.00 85.00 86 ALA A N 1
ATOM 670 C CA . ALA A 1 86 ? -6.557 3.456 -15.222 1.00 85.00 86 ALA A CA 1
ATOM 671 C C . ALA A 1 86 ? -5.441 4.468 -15.544 1.00 85.00 86 ALA A C 1
ATOM 673 O O . ALA A 1 86 ? -5.064 4.607 -16.705 1.00 85.00 86 ALA A O 1
ATOM 674 N N . LEU A 1 87 ? -4.858 5.121 -14.529 1.00 82.94 87 LEU A N 1
ATOM 675 C CA . LEU A 1 87 ? -3.736 6.051 -14.718 1.00 82.94 87 LEU A CA 1
ATOM 676 C C . LEU A 1 87 ? -2.529 5.367 -15.375 1.00 82.94 87 LEU A C 1
ATOM 678 O O . LEU A 1 87 ? -1.969 5.902 -16.330 1.00 82.94 87 LEU A O 1
ATOM 682 N N . TYR A 1 88 ? -2.180 4.156 -14.929 1.00 77.44 88 TYR A N 1
ATOM 683 C CA . TYR A 1 88 ? -1.071 3.401 -15.524 1.00 77.44 88 TYR A CA 1
ATOM 684 C C . TYR A 1 88 ? -1.428 2.820 -16.900 1.00 77.44 88 TYR A C 1
ATOM 686 O O . TYR A 1 88 ? -0.545 2.666 -17.738 1.00 77.44 88 TYR A O 1
ATOM 694 N N . GLU A 1 89 ? -2.701 2.513 -17.181 1.00 73.12 89 GLU A N 1
ATOM 695 C CA . GLU A 1 89 ? -3.128 2.136 -18.540 1.00 73.12 89 GLU A CA 1
ATOM 696 C C . GLU A 1 89 ? -2.928 3.278 -19.541 1.00 73.12 89 GLU A C 1
ATOM 698 O O . GLU A 1 89 ? -2.420 3.049 -20.640 1.00 73.12 89 GLU A O 1
ATOM 703 N N . GLU A 1 90 ? -3.282 4.509 -19.166 1.00 68.25 90 GLU A N 1
ATOM 704 C CA . GLU A 1 90 ? -3.101 5.679 -20.028 1.00 68.25 90 GLU A CA 1
ATOM 705 C C . GLU A 1 90 ? -1.624 6.035 -20.254 1.00 68.25 90 GLU A C 1
ATOM 707 O O . GLU A 1 90 ? -1.255 6.457 -21.355 1.00 68.25 90 GLU A O 1
ATOM 712 N N . GLU A 1 91 ? -0.773 5.868 -19.238 1.00 61.97 91 GLU A N 1
ATOM 713 C CA . GLU A 1 91 ? 0.661 6.166 -19.327 1.00 61.97 91 GLU A CA 1
ATOM 714 C C . GLU A 1 91 ? 1.386 5.210 -20.291 1.00 61.97 91 GLU A C 1
ATOM 716 O O . GLU A 1 91 ? 2.123 5.664 -21.168 1.00 61.97 91 GLU A O 1
ATOM 721 N N . ILE A 1 92 ? 1.072 3.907 -20.246 1.00 59.88 92 ILE A N 1
ATOM 722 C CA . ILE A 1 92 ? 1.640 2.898 -21.162 1.00 59.88 92 ILE A CA 1
ATOM 723 C C . ILE A 1 92 ? 1.270 3.187 -22.627 1.00 59.88 92 ILE A C 1
ATOM 725 O O . ILE A 1 92 ? 2.097 3.026 -23.528 1.00 59.88 92 ILE A O 1
ATOM 729 N N . ILE A 1 93 ? 0.028 3.612 -22.892 1.00 62.56 93 ILE A N 1
ATOM 730 C CA . ILE A 1 93 ? -0.420 3.938 -24.257 1.00 62.56 93 ILE A CA 1
ATOM 731 C C . ILE A 1 93 ? 0.354 5.149 -24.803 1.00 62.56 93 ILE A C 1
ATOM 733 O O . ILE A 1 93 ? 0.685 5.179 -25.990 1.00 62.56 93 ILE A O 1
ATOM 737 N N . LYS A 1 94 ? 0.684 6.131 -23.955 1.00 57.09 94 LYS A N 1
ATOM 738 C CA . LYS A 1 94 ? 1.460 7.310 -24.368 1.00 57.09 94 LYS A CA 1
ATOM 739 C C . LYS A 1 94 ? 2.918 6.973 -24.684 1.00 57.09 94 LYS A C 1
ATOM 741 O O . LYS A 1 94 ? 3.407 7.450 -25.705 1.00 57.09 94 LYS A O 1
ATOM 746 N N . ASP A 1 95 ? 3.573 6.129 -23.888 1.00 56.94 95 ASP A N 1
ATOM 747 C CA . ASP A 1 95 ? 4.986 5.768 -24.105 1.00 56.94 95 ASP A CA 1
ATOM 748 C C . ASP A 1 95 ? 5.209 4.897 -25.353 1.00 56.94 95 ASP A C 1
ATOM 750 O O . ASP A 1 95 ? 6.225 5.024 -26.031 1.00 56.94 95 ASP A O 1
ATOM 754 N N . ASN A 1 96 ? 4.240 4.057 -25.733 1.00 52.66 96 ASN A N 1
ATOM 755 C CA . ASN A 1 96 ? 4.361 3.200 -26.922 1.00 52.66 96 ASN A CA 1
ATOM 756 C C . ASN A 1 96 ? 4.105 3.940 -28.256 1.00 52.66 96 ASN A C 1
ATOM 758 O O . ASN A 1 96 ? 4.118 3.323 -29.322 1.00 52.66 96 ASN A O 1
ATOM 762 N N . THR A 1 97 ? 3.840 5.251 -28.212 1.00 51.53 97 THR A N 1
ATOM 763 C CA . THR A 1 97 ? 3.599 6.088 -29.404 1.00 51.53 97 THR A CA 1
ATOM 764 C C . THR A 1 97 ? 4.747 7.078 -29.683 1.00 51.53 97 THR A C 1
ATOM 766 O O . THR A 1 97 ? 4.569 8.005 -30.475 1.00 51.53 97 THR A O 1
ATOM 769 N N . GLY A 1 98 ? 5.909 6.898 -29.037 1.00 43.12 98 GLY A N 1
ATOM 770 C CA . GLY A 1 98 ? 7.128 7.705 -29.213 1.00 43.12 98 GLY A CA 1
ATOM 771 C C . GLY A 1 98 ? 8.172 7.067 -30.119 1.00 43.12 98 GLY A C 1
ATOM 772 O O . GLY A 1 98 ? 8.533 5.898 -29.866 1.00 43.12 98 GLY A O 1
#